Protein AF-A0A1Q9S0Y6-F1 (afdb_monomer)

Sequence (105 aa):
MLVNLARRNQSMLYRQLDIINQLEEKERDPDTLSHLFTLDHLATRVRRNAESLLVLAGEQPPRTWSAPVPLRDVVRAAIAETEDLDRVVFAIDERIAVSG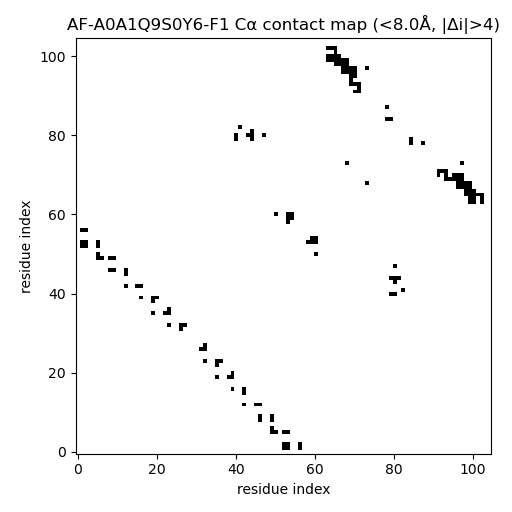GPSRT

Secondary structure (DSSP, 8-state):
-HHHHHHHHHHHHHHHHHHHHHHHTT---HHHHHHHHHHHHHHHHHHHHHHHHHHHTTPPPS----S-EEHHHHHHHHHTTSS-GGG------TT-EEPPPP---

Nearest PDB structures (foldseek):
  5l89-assembly3_Y  TM=8.889E-01  e=1.652E+00  Rhodospirillum rubrum
  5l8b-assembly4_V  TM=8.839E-01  e=1.863E+00  Rhodospirillum rubrum
  3a8p-assembly4_D  TM=6.385E-01  e=5.292E-01  Mus musculus
  3a8p-assembly1_A  TM=5.884E-01  e=2.100E+00  Mus musculus
  4k2o-assembly1_A  TM=3.864E-01  e=1.380E+00  Homo sapiens

Mean predicted aligned error: 7.46 Å

Solvent-accessible surface area (backbone atoms only — not comparable to full-atom values): 6235 Å² total; per-residue (Å²): 111,65,57,63,52,28,53,51,51,45,59,54,47,55,56,50,51,54,51,50,51,59,50,54,77,71,54,80,54,68,71,60,42,54,52,48,53,53,49,51,42,54,49,53,36,54,47,50,51,31,52,50,50,30,44,75,71,71,43,76,72,95,72,81,51,56,60,65,43,48,43,61,57,54,51,51,53,55,43,54,62,46,94,56,54,90,76,63,85,86,86,71,69,83,87,43,58,44,78,37,54,85,74,82,123

Structure (mmCIF, N/CA/C/O backbone):
data_AF-A0A1Q9S0Y6-F1
#
_entry.id   AF-A0A1Q9S0Y6-F1
#
loop_
_atom_site.group_PDB
_atom_site.id
_atom_site.type_symbol
_atom_site.label_atom_id
_atom_site.label_alt_id
_atom_site.label_comp_id
_atom_site.label_asym_id
_atom_site.label_entity_id
_atom_site.label_seq_id
_atom_site.pdbx_PDB_ins_code
_atom_site.Cartn_x
_atom_site.Cartn_y
_atom_site.Cartn_z
_atom_site.occupancy
_atom_site.B_iso_or_equiv
_atom_site.auth_seq_id
_atom_site.auth_comp_id
_atom_site.auth_asym_id
_atom_site.auth_atom_id
_atom_site.pdbx_PDB_model_num
ATOM 1 N N . MET A 1 1 ? 15.509 18.154 -8.429 1.00 76.69 1 MET A N 1
ATOM 2 C CA . MET A 1 1 ? 14.420 18.666 -7.558 1.00 76.69 1 MET A CA 1
ATOM 3 C C . MET A 1 1 ? 13.409 17.572 -7.206 1.00 76.69 1 MET A C 1
ATOM 5 O O . MET A 1 1 ? 13.234 17.319 -6.021 1.00 76.69 1 MET A O 1
ATOM 9 N N . LEU A 1 2 ? 12.826 16.878 -8.195 1.00 77.75 2 LEU A N 1
ATOM 10 C CA . LEU A 1 2 ? 11.851 15.783 -8.001 1.00 77.75 2 LEU A CA 1
ATOM 11 C C . LEU A 1 2 ? 12.332 14.666 -7.059 1.00 77.75 2 LEU A C 1
ATOM 13 O O . LEU A 1 2 ? 11.615 14.300 -6.136 1.00 77.75 2 LEU A O 1
ATOM 17 N N . VAL A 1 3 ? 13.578 14.209 -7.217 1.00 81.19 3 VAL A N 1
ATOM 18 C CA . VAL A 1 3 ? 14.174 13.158 -6.369 1.00 81.19 3 VAL A CA 1
ATOM 19 C C . VAL A 1 3 ? 14.187 13.539 -4.884 1.00 81.19 3 VAL A C 1
ATOM 21 O O . VAL A 1 3 ? 13.808 12.743 -4.030 1.00 81.19 3 VAL A O 1
ATOM 24 N N . ASN A 1 4 ? 14.573 14.775 -4.554 1.00 81.50 4 ASN A N 1
ATOM 25 C CA . ASN A 1 4 ? 14.622 15.235 -3.161 1.00 81.50 4 ASN A CA 1
ATOM 26 C C . ASN A 1 4 ? 13.225 15.355 -2.542 1.00 81.50 4 ASN A C 1
ATOM 28 O O . ASN A 1 4 ? 13.051 15.030 -1.368 1.00 81.50 4 ASN A O 1
ATOM 32 N N . LEU A 1 5 ? 12.232 15.803 -3.318 1.00 82.12 5 LEU A N 1
ATOM 33 C CA . LEU A 1 5 ? 10.843 15.861 -2.865 1.00 82.12 5 LEU A CA 1
ATOM 34 C C . LEU A 1 5 ? 10.294 14.451 -2.614 1.00 82.12 5 LEU A C 1
ATOM 36 O O . LEU A 1 5 ? 9.746 14.199 -1.545 1.00 82.12 5 LEU A O 1
ATOM 40 N N . ALA A 1 6 ? 10.513 13.524 -3.551 1.00 80.50 6 ALA A N 1
ATOM 41 C CA . ALA A 1 6 ? 10.083 12.135 -3.424 1.00 80.50 6 ALA A CA 1
ATOM 42 C C . ALA A 1 6 ? 10.701 11.451 -2.192 1.00 80.50 6 ALA A C 1
ATOM 44 O O . ALA A 1 6 ? 9.978 10.854 -1.398 1.00 80.50 6 ALA A O 1
ATOM 45 N N . ARG A 1 7 ? 12.012 11.618 -1.959 1.00 82.56 7 ARG A N 1
ATOM 46 C CA . ARG A 1 7 ? 12.701 11.052 -0.782 1.00 82.56 7 ARG A CA 1
ATOM 47 C C . ARG A 1 7 ? 12.200 11.640 0.543 1.00 82.56 7 ARG A C 1
ATOM 49 O O . ARG A 1 7 ? 12.038 10.911 1.519 1.00 82.56 7 ARG A O 1
ATOM 56 N N . ARG A 1 8 ? 11.932 12.952 0.598 1.00 84.81 8 ARG A N 1
ATOM 57 C CA . ARG A 1 8 ? 11.349 13.592 1.793 1.00 84.81 8 ARG A CA 1
ATOM 58 C C . ARG A 1 8 ? 9.939 13.083 2.073 1.00 84.81 8 ARG A C 1
ATOM 60 O O . ARG A 1 8 ? 9.638 12.767 3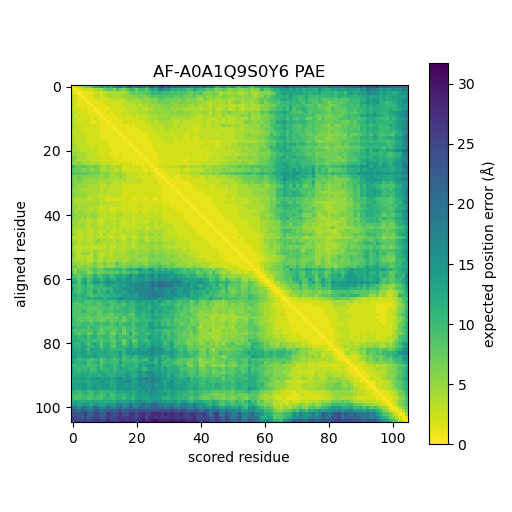.220 1.00 84.81 8 ARG A O 1
ATOM 67 N N . ASN A 1 9 ? 9.118 12.972 1.030 1.00 82.56 9 ASN A N 1
ATOM 68 C CA . ASN A 1 9 ? 7.762 12.448 1.144 1.00 82.56 9 ASN A CA 1
ATOM 69 C C . ASN A 1 9 ? 7.781 10.993 1.646 1.00 82.56 9 ASN A C 1
ATOM 71 O O . ASN A 1 9 ? 7.102 10.676 2.614 1.00 82.56 9 ASN A O 1
ATOM 75 N N . GLN A 1 10 ? 8.666 10.146 1.102 1.00 83.81 10 GLN A N 1
ATOM 76 C CA . GLN A 1 10 ? 8.876 8.777 1.594 1.00 83.81 10 GLN A CA 1
ATOM 77 C C . GLN A 1 10 ? 9.239 8.733 3.084 1.00 83.81 10 GLN A C 1
ATOM 79 O O . GLN A 1 10 ? 8.638 7.973 3.834 1.00 83.81 10 GLN A O 1
ATOM 84 N N . SER A 1 11 ? 10.191 9.555 3.537 1.00 87.06 11 SER A N 1
ATOM 85 C CA . SER A 1 11 ? 10.609 9.578 4.949 1.00 87.06 11 SER A CA 1
ATOM 86 C C . SER A 1 11 ? 9.468 9.963 5.899 1.00 87.06 11 SER A C 1
ATOM 88 O O . SER A 1 11 ? 9.288 9.337 6.944 1.00 87.06 11 SER A O 1
ATOM 90 N N . MET A 1 12 ? 8.665 10.965 5.529 1.00 90.19 12 MET A N 1
ATOM 91 C CA . MET A 1 12 ? 7.499 11.370 6.317 1.00 90.19 12 MET A CA 1
ATOM 92 C C . MET A 1 12 ? 6.423 10.281 6.327 1.00 90.19 12 MET A C 1
ATOM 94 O O . MET A 1 12 ? 5.847 9.995 7.374 1.00 90.19 12 MET A O 1
ATOM 98 N N . LEU A 1 13 ? 6.191 9.652 5.180 1.00 89.56 13 LEU A N 1
ATOM 99 C CA . LEU A 1 13 ? 5.209 8.596 5.025 1.00 89.56 13 LEU A CA 1
ATOM 100 C C . LEU A 1 13 ? 5.547 7.348 5.844 1.00 89.56 13 LEU A C 1
ATOM 102 O O . LEU A 1 13 ? 4.663 6.791 6.480 1.00 89.56 13 LEU A O 1
ATOM 106 N N . TYR A 1 14 ? 6.820 6.942 5.895 1.00 88.25 14 TYR A N 1
ATOM 107 C CA . TYR A 1 14 ? 7.244 5.817 6.734 1.00 88.25 14 TYR A CA 1
ATOM 108 C C . TYR A 1 14 ? 6.890 6.027 8.205 1.00 88.25 14 TYR A C 1
ATOM 110 O O . TYR A 1 14 ? 6.455 5.093 8.868 1.00 88.25 14 TYR A O 1
ATOM 118 N N . ARG A 1 15 ? 7.029 7.258 8.707 1.00 91.00 15 ARG A N 1
ATOM 119 C CA . ARG A 1 15 ? 6.633 7.593 10.081 1.00 91.00 15 ARG A CA 1
ATOM 120 C C . ARG A 1 15 ? 5.119 7.549 10.269 1.00 91.00 15 ARG A C 1
ATOM 122 O O . ARG A 1 15 ? 4.663 7.147 11.328 1.00 91.00 15 ARG A O 1
ATOM 129 N N . GLN A 1 16 ? 4.347 7.970 9.268 1.00 92.38 16 GLN A N 1
ATOM 130 C CA . GLN A 1 16 ? 2.884 7.898 9.332 1.00 92.38 16 GLN A CA 1
ATOM 131 C C . GLN A 1 16 ? 2.395 6.449 9.334 1.00 92.38 16 GLN A C 1
ATOM 133 O O . GLN A 1 16 ? 1.573 6.110 10.174 1.00 92.38 16 GLN A O 1
ATOM 138 N N . LEU A 1 17 ? 2.941 5.599 8.458 1.00 89.75 17 LEU A N 1
ATOM 139 C CA . LEU A 1 17 ? 2.639 4.164 8.425 1.00 89.75 17 LEU A CA 1
ATOM 140 C C . LEU A 1 17 ? 2.974 3.487 9.757 1.00 89.75 17 LEU A C 1
ATOM 142 O O . LEU A 1 17 ? 2.182 2.702 10.258 1.00 89.75 17 LEU A O 1
ATOM 146 N N . ASP A 1 18 ? 4.110 3.831 10.366 1.00 92.06 18 ASP A N 1
ATOM 147 C CA . ASP A 1 18 ? 4.482 3.308 11.683 1.00 92.06 18 ASP A CA 1
ATOM 148 C C . ASP A 1 18 ? 3.456 3.682 12.769 1.00 92.06 18 ASP A C 1
ATOM 150 O O . ASP A 1 18 ? 3.077 2.845 13.584 1.00 92.06 18 ASP A O 1
ATOM 154 N N . ILE A 1 19 ? 2.940 4.915 12.743 1.00 94.31 19 ILE A N 1
ATOM 155 C CA . ILE A 1 19 ? 1.881 5.353 13.662 1.00 94.31 19 ILE A CA 1
ATOM 156 C C . ILE A 1 19 ? 0.563 4.624 13.373 1.00 94.31 19 ILE A C 1
ATOM 158 O O . ILE A 1 19 ? -0.083 4.180 14.318 1.00 94.31 19 ILE A O 1
ATOM 162 N N . ILE A 1 20 ? 0.164 4.488 12.103 1.00 93.12 20 ILE A N 1
ATOM 163 C CA . ILE A 1 20 ? -1.066 3.777 11.714 1.00 93.12 20 ILE A CA 1
ATOM 164 C C . ILE A 1 20 ? -1.002 2.324 12.194 1.00 93.12 20 ILE A C 1
ATOM 166 O O . ILE A 1 20 ? -1.904 1.897 12.904 1.00 93.12 20 ILE A O 1
ATOM 170 N N . ASN A 1 21 ? 0.105 1.619 11.944 1.00 91.12 21 ASN A N 1
ATOM 171 C CA . ASN A 1 21 ? 0.309 0.246 12.416 1.00 91.12 21 ASN A CA 1
ATOM 172 C C . ASN A 1 21 ? 0.183 0.133 13.944 1.00 91.12 21 ASN A C 1
ATOM 174 O O . ASN A 1 21 ? -0.479 -0.766 14.455 1.00 91.12 21 ASN A O 1
ATOM 178 N N . GLN A 1 22 ? 0.773 1.068 14.697 1.00 94.56 22 GLN A N 1
ATOM 179 C CA . GLN A 1 22 ? 0.658 1.079 16.162 1.00 94.56 22 GLN A CA 1
ATOM 180 C C . GLN A 1 22 ? -0.769 1.348 16.659 1.00 94.56 22 GLN A C 1
ATOM 182 O O . GLN A 1 22 ? -1.117 0.922 17.766 1.00 94.56 22 GLN A O 1
ATOM 187 N N . LEU A 1 23 ? -1.566 2.106 15.900 1.00 94.88 23 LEU A N 1
ATOM 188 C CA . LEU A 1 23 ? -2.982 2.325 16.192 1.00 94.88 23 LEU A CA 1
ATOM 189 C C . LEU A 1 23 ? -3.787 1.059 15.881 1.00 94.88 23 LEU A C 1
ATOM 191 O O . LEU A 1 23 ? -4.555 0.626 16.735 1.00 94.88 23 LEU A O 1
ATOM 195 N N . GLU A 1 24 ? -3.549 0.426 14.729 1.00 91.88 24 GLU A N 1
ATOM 196 C CA . GLU A 1 24 ? -4.202 -0.826 14.323 1.00 91.88 24 GLU A CA 1
ATOM 197 C C . GLU A 1 24 ? -3.973 -1.948 15.337 1.00 91.88 24 GLU A C 1
ATOM 199 O O . GLU A 1 24 ? -4.922 -2.614 15.743 1.00 91.88 24 GLU A O 1
ATOM 204 N N . GLU A 1 25 ? -2.739 -2.116 15.821 1.00 94.06 25 GLU A N 1
ATOM 205 C CA . GLU A 1 25 ? -2.392 -3.146 16.811 1.00 94.06 25 GLU A CA 1
ATOM 206 C C . GLU A 1 25 ? -3.176 -3.031 18.128 1.00 94.06 25 GLU A C 1
ATOM 208 O O . GLU A 1 25 ? -3.342 -4.019 18.850 1.00 94.06 25 GLU A O 1
ATOM 213 N N . LYS A 1 26 ? -3.622 -1.822 18.482 1.00 93.56 26 LYS A N 1
ATOM 214 C CA . LYS A 1 26 ? -4.312 -1.537 19.749 1.00 93.56 26 LYS A CA 1
ATOM 215 C C . LYS A 1 26 ? -5.823 -1.422 19.586 1.00 93.56 26 LYS A C 1
ATOM 217 O O . LYS A 1 26 ? -6.526 -1.440 20.600 1.00 93.56 26 LYS A O 1
ATOM 222 N N . GLU A 1 27 ? -6.305 -1.298 18.354 1.00 96.38 27 GLU A N 1
ATOM 223 C CA . GLU A 1 27 ? -7.713 -1.086 18.060 1.00 96.38 27 GLU A CA 1
ATOM 224 C C . GLU A 1 27 ? -8.509 -2.391 18.182 1.00 96.38 27 GLU A C 1
ATOM 226 O O . GLU A 1 27 ? -8.065 -3.473 17.797 1.00 96.38 27 GLU A O 1
ATOM 231 N N . ARG A 1 28 ? -9.699 -2.296 18.773 1.00 95.31 28 ARG A N 1
ATOM 232 C CA . ARG A 1 28 ? -10.620 -3.425 18.975 1.00 95.31 28 ARG A CA 1
ATOM 233 C C . ARG A 1 28 ? -11.989 -3.165 18.371 1.00 95.31 28 ARG A C 1
ATOM 235 O O . ARG A 1 28 ? -12.735 -4.120 18.166 1.00 95.31 28 ARG A O 1
ATOM 242 N N . ASP A 1 29 ? -12.325 -1.902 18.133 1.00 97.19 29 ASP A N 1
ATOM 243 C CA . ASP A 1 29 ? -13.549 -1.518 17.456 1.00 97.19 29 ASP A CA 1
ATOM 244 C C . ASP A 1 29 ? -13.410 -1.759 15.941 1.00 97.19 29 ASP A C 1
ATOM 246 O O . ASP A 1 29 ? -12.553 -1.141 15.301 1.00 97.19 29 ASP A O 1
ATOM 250 N N . PRO A 1 30 ? -14.219 -2.654 15.342 1.00 92.44 30 PRO A N 1
ATOM 251 C CA . PRO A 1 30 ? -14.112 -2.985 13.923 1.00 92.44 30 PRO A CA 1
ATOM 252 C C . PRO A 1 30 ? -14.379 -1.785 13.006 1.00 92.44 30 PRO A C 1
ATOM 254 O O . PRO A 1 30 ? -13.753 -1.688 11.949 1.00 92.44 30 PRO A O 1
ATOM 257 N N . ASP A 1 31 ? -15.248 -0.855 13.410 1.00 93.56 31 ASP A N 1
ATOM 258 C CA . ASP A 1 31 ? -15.551 0.332 12.607 1.00 93.56 31 ASP A CA 1
ATOM 259 C C . ASP A 1 31 ? -14.342 1.277 12.566 1.00 93.56 31 ASP A C 1
ATOM 261 O O . ASP A 1 31 ? -13.939 1.753 11.501 1.00 93.56 31 ASP A O 1
ATOM 265 N N . THR A 1 32 ? -13.693 1.510 13.708 1.00 92.62 32 THR A N 1
ATOM 266 C CA . THR A 1 32 ? -12.448 2.289 13.768 1.00 92.62 32 THR A CA 1
ATOM 267 C C . THR A 1 32 ? -11.300 1.593 13.032 1.00 92.62 32 THR A C 1
ATOM 269 O O . THR A 1 32 ? -10.582 2.245 12.271 1.00 92.62 32 THR A O 1
ATOM 272 N N . LEU A 1 33 ? -11.164 0.270 13.162 1.00 91.88 33 LEU A N 1
ATOM 273 C CA . LEU A 1 33 ? -10.153 -0.502 12.434 1.00 91.88 33 LEU A CA 1
ATOM 274 C C . LEU A 1 33 ? -10.332 -0.394 10.910 1.00 91.88 33 LEU A C 1
ATOM 276 O O . LEU A 1 33 ? -9.355 -0.228 10.184 1.00 91.88 33 LEU A O 1
ATOM 280 N N . SER A 1 34 ? -11.574 -0.396 10.415 1.00 87.56 34 SER A N 1
ATOM 281 C CA . SER A 1 34 ? -11.867 -0.182 8.991 1.00 87.56 34 SER A CA 1
ATOM 282 C C . SER A 1 34 ? -11.392 1.190 8.493 1.00 87.56 34 SER A C 1
ATOM 284 O O . SER A 1 34 ? -10.883 1.317 7.373 1.00 87.56 34 SER A O 1
ATOM 286 N N . HIS A 1 35 ? -11.523 2.233 9.315 1.00 89.19 35 HIS A N 1
ATOM 287 C CA . HIS A 1 35 ? -10.981 3.551 8.983 1.00 89.19 35 HIS A CA 1
ATOM 288 C C . HIS A 1 35 ? -9.446 3.554 8.970 1.00 89.19 35 HIS A C 1
ATOM 290 O O . HIS A 1 35 ? -8.854 4.186 8.094 1.00 89.19 35 HIS A O 1
ATOM 296 N N . LEU A 1 36 ? -8.795 2.834 9.891 1.00 91.50 36 LEU A N 1
ATOM 297 C CA . LEU A 1 36 ? -7.334 2.699 9.911 1.00 91.50 36 LEU A CA 1
ATOM 298 C C . LEU A 1 36 ? -6.812 1.979 8.663 1.00 91.50 36 LEU A C 1
ATOM 300 O O . LEU A 1 36 ? -5.917 2.510 8.009 1.00 91.50 36 LEU A O 1
ATOM 304 N N . PHE A 1 37 ? -7.460 0.893 8.233 1.00 85.38 37 PHE A N 1
ATOM 305 C CA . PHE A 1 37 ? -7.126 0.235 6.966 1.00 85.38 37 PHE A CA 1
ATOM 306 C C . PHE A 1 37 ? -7.282 1.163 5.760 1.00 85.38 37 PHE A C 1
ATOM 308 O O . PHE A 1 37 ? -6.466 1.143 4.840 1.00 85.38 37 PHE A O 1
ATOM 315 N N . THR A 1 38 ? -8.295 2.033 5.769 1.00 85.75 38 THR A N 1
ATOM 316 C CA . THR A 1 38 ? -8.449 3.051 4.720 1.00 85.75 38 THR A CA 1
ATOM 317 C C . THR A 1 38 ? -7.276 4.042 4.729 1.00 85.75 38 THR A C 1
ATOM 319 O O . THR A 1 38 ? -6.780 4.426 3.667 1.00 85.75 38 THR A O 1
ATOM 322 N N . LEU A 1 39 ? -6.793 4.444 5.910 1.00 89.88 39 LEU A N 1
ATOM 323 C CA . LEU A 1 39 ? -5.630 5.327 6.051 1.00 89.88 39 LEU A CA 1
ATOM 324 C C . LEU A 1 39 ? -4.323 4.653 5.615 1.00 89.88 39 LEU A C 1
ATOM 326 O O . LEU A 1 39 ? -3.549 5.285 4.891 1.00 89.88 39 LEU A O 1
ATOM 330 N N . ASP A 1 40 ? -4.086 3.397 6.002 1.00 86.38 40 ASP A N 1
ATOM 331 C CA . ASP A 1 40 ? -2.932 2.614 5.541 1.00 86.38 40 ASP A CA 1
ATOM 332 C C . ASP A 1 40 ? -2.912 2.515 4.011 1.00 86.38 40 ASP A C 1
ATOM 334 O O . ASP A 1 40 ? -1.893 2.772 3.362 1.00 86.38 40 ASP A O 1
ATOM 338 N N . HIS A 1 41 ? -4.074 2.256 3.412 1.00 84.06 41 HIS A N 1
ATOM 339 C CA . HIS A 1 41 ? -4.213 2.160 1.965 1.00 84.06 41 HIS A CA 1
ATOM 340 C C . HIS A 1 41 ? -3.862 3.470 1.255 1.00 84.06 41 HIS A C 1
ATOM 342 O O . HIS A 1 41 ? -3.067 3.494 0.308 1.00 84.06 41 HIS A O 1
ATOM 348 N N . LEU A 1 42 ? -4.401 4.594 1.737 1.00 86.62 42 LEU A N 1
ATOM 349 C CA . LEU A 1 42 ? -4.065 5.921 1.215 1.00 86.62 42 LEU A CA 1
ATOM 350 C C . LEU A 1 42 ? -2.568 6.219 1.361 1.00 86.62 42 LEU A C 1
ATOM 352 O O . LEU A 1 42 ? -1.945 6.733 0.426 1.00 86.62 42 LEU A O 1
ATOM 356 N N . ALA A 1 43 ? -1.969 5.861 2.496 1.00 86.25 43 ALA A N 1
ATOM 357 C CA . ALA A 1 43 ? -0.540 6.019 2.716 1.00 86.25 43 ALA A CA 1
ATOM 358 C C . ALA A 1 43 ? 0.279 5.154 1.740 1.00 86.25 43 ALA A C 1
ATOM 360 O O . ALA A 1 43 ? 1.197 5.655 1.085 1.00 86.25 43 ALA A O 1
ATOM 361 N N . THR A 1 44 ? -0.087 3.887 1.544 1.00 83.19 44 THR A N 1
ATOM 362 C CA . THR A 1 44 ? 0.544 2.991 0.567 1.00 83.19 44 THR A CA 1
ATOM 363 C C . THR A 1 44 ? 0.523 3.579 -0.849 1.00 83.19 44 THR A C 1
ATOM 365 O O . THR A 1 44 ? 1.560 3.571 -1.522 1.00 83.19 44 THR A O 1
ATOM 368 N N . ARG A 1 45 ? -0.584 4.202 -1.268 1.00 85.31 45 ARG A N 1
ATOM 369 C CA . ARG A 1 45 ? -0.690 4.901 -2.565 1.00 85.31 45 ARG A CA 1
ATOM 370 C C . ARG A 1 45 ? 0.255 6.099 -2.672 1.00 85.31 45 ARG A C 1
ATOM 372 O O . ARG A 1 45 ? 0.927 6.285 -3.690 1.00 85.31 45 ARG A O 1
ATOM 379 N N . VAL A 1 46 ? 0.377 6.905 -1.615 1.00 85.31 46 VAL A N 1
ATOM 380 C CA . VAL A 1 46 ? 1.330 8.033 -1.586 1.00 85.31 46 VAL A CA 1
ATOM 381 C C . VAL A 1 46 ? 2.777 7.535 -1.706 1.00 85.31 46 VAL A C 1
ATOM 383 O O . VAL A 1 46 ? 3.575 8.142 -2.430 1.00 85.31 46 VAL A O 1
ATOM 386 N N . ARG A 1 47 ? 3.118 6.395 -1.081 1.00 84.38 47 ARG A N 1
ATOM 387 C CA . ARG A 1 47 ? 4.453 5.766 -1.199 1.00 84.38 47 ARG A CA 1
ATOM 388 C C . ARG A 1 47 ? 4.787 5.479 -2.651 1.00 84.38 47 ARG A C 1
ATOM 390 O O . ARG A 1 47 ? 5.882 5.774 -3.126 1.00 84.38 47 ARG A O 1
ATOM 397 N N . ARG A 1 48 ? 3.822 4.893 -3.343 1.00 83.81 48 ARG A N 1
ATOM 398 C CA . ARG A 1 48 ? 3.930 4.395 -4.709 1.00 83.81 48 ARG A CA 1
ATOM 399 C C . ARG A 1 48 ? 3.947 5.510 -5.736 1.00 83.81 48 ARG A C 1
ATOM 401 O O . ARG A 1 48 ? 4.710 5.445 -6.702 1.00 83.81 48 ARG A O 1
ATOM 408 N N . ASN A 1 49 ? 3.216 6.591 -5.480 1.00 82.38 49 ASN A N 1
ATOM 409 C CA . ASN A 1 49 ? 3.357 7.825 -6.240 1.00 82.38 49 ASN A CA 1
ATOM 410 C C . ASN A 1 49 ? 4.782 8.396 -6.119 1.00 82.38 49 ASN A C 1
ATOM 412 O O . ASN A 1 49 ? 5.407 8.701 -7.134 1.00 82.38 49 ASN A O 1
ATOM 416 N N . ALA A 1 50 ? 5.338 8.459 -4.903 1.00 84.00 50 ALA A N 1
ATOM 417 C CA . ALA A 1 50 ? 6.715 8.908 -4.700 1.00 84.00 50 ALA A CA 1
ATOM 418 C C . ALA A 1 50 ? 7.743 7.986 -5.392 1.00 84.00 50 ALA A C 1
ATOM 420 O O . ALA A 1 50 ? 8.693 8.482 -5.996 1.00 84.00 50 ALA A O 1
ATOM 421 N N . GLU A 1 51 ? 7.536 6.664 -5.370 1.00 82.44 51 GLU A N 1
ATOM 422 C CA . GLU A 1 51 ? 8.343 5.694 -6.131 1.00 82.44 51 GLU A CA 1
ATOM 423 C C . GLU A 1 51 ? 8.251 5.930 -7.649 1.00 82.44 51 GLU A C 1
ATOM 425 O O . GLU A 1 51 ? 9.274 5.940 -8.333 1.00 82.44 51 GLU A O 1
ATOM 430 N N . SER A 1 52 ? 7.054 6.199 -8.178 1.00 83.38 52 SER A N 1
ATOM 431 C CA . SER A 1 52 ? 6.844 6.494 -9.603 1.00 83.38 52 SER A CA 1
ATOM 432 C C . SER A 1 52 ? 7.564 7.773 -10.039 1.00 83.38 52 SER A C 1
ATOM 434 O O . SER A 1 52 ? 8.163 7.813 -11.113 1.00 83.38 52 SER A O 1
ATOM 436 N N . LEU A 1 53 ? 7.577 8.809 -9.191 1.00 84.69 53 LEU A N 1
ATOM 437 C CA . LEU A 1 53 ? 8.329 10.042 -9.450 1.00 84.69 53 LEU A CA 1
ATOM 438 C C . LEU A 1 53 ? 9.845 9.810 -9.494 1.00 84.69 53 LEU A C 1
ATOM 440 O O . LEU A 1 53 ? 10.534 10.479 -10.263 1.00 84.69 53 LEU A O 1
ATOM 444 N N . LEU A 1 54 ? 10.369 8.876 -8.695 1.00 82.81 54 LEU A N 1
ATOM 445 C CA . LEU A 1 54 ? 11.780 8.488 -8.756 1.00 82.81 54 LEU A CA 1
ATOM 446 C C . LEU A 1 54 ? 12.094 7.800 -10.091 1.00 82.81 54 LEU A C 1
ATOM 448 O O . LEU A 1 54 ? 13.042 8.202 -10.763 1.00 82.81 54 LEU A O 1
ATOM 452 N N . VAL A 1 55 ? 11.254 6.853 -10.522 1.00 83.50 55 VAL A N 1
ATOM 453 C CA . VAL A 1 55 ? 11.407 6.173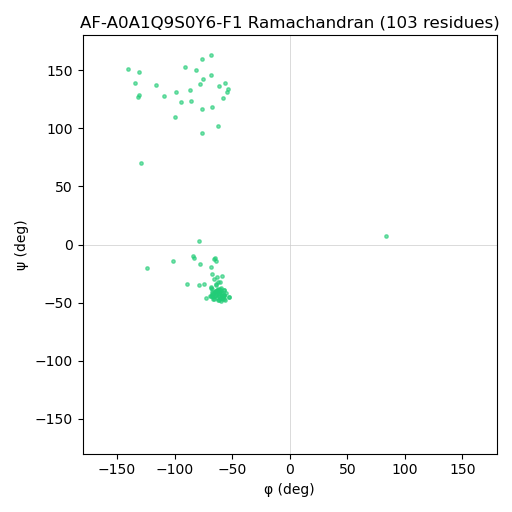 -11.821 1.00 83.50 55 VAL A CA 1
ATOM 454 C C . VAL A 1 55 ? 11.368 7.169 -12.984 1.00 83.50 55 VAL A C 1
ATOM 456 O O . VAL A 1 55 ? 12.244 7.142 -13.846 1.00 83.50 55 VAL A O 1
ATOM 459 N N . LEU A 1 56 ? 10.406 8.099 -12.994 1.00 84.81 56 LEU A N 1
ATOM 460 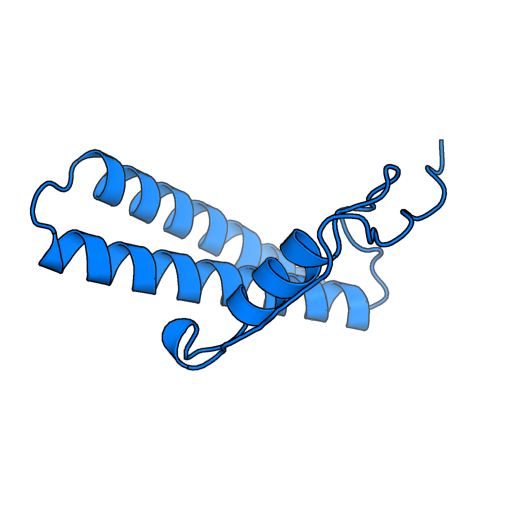C CA . LEU A 1 56 ? 10.313 9.149 -14.020 1.00 84.81 56 LEU A CA 1
ATOM 461 C C . LEU A 1 56 ? 11.515 10.104 -14.010 1.00 84.81 56 LEU A C 1
ATOM 463 O O . LEU A 1 56 ? 11.869 10.661 -15.047 1.00 84.81 56 LEU A O 1
ATOM 467 N N . ALA A 1 57 ? 12.159 10.286 -12.856 1.00 85.69 57 ALA A N 1
ATOM 468 C CA . ALA A 1 57 ? 13.390 11.059 -12.730 1.00 85.69 57 ALA A CA 1
ATOM 469 C C . ALA A 1 57 ? 14.651 10.287 -13.176 1.00 85.69 57 ALA A C 1
ATOM 471 O O . ALA A 1 57 ? 15.751 10.827 -13.062 1.00 85.69 57 ALA A O 1
ATOM 472 N N . GLY A 1 58 ? 14.506 9.057 -13.684 1.00 83.56 58 GLY A N 1
ATOM 473 C CA . GLY A 1 58 ? 15.606 8.216 -14.162 1.00 83.56 58 GLY A CA 1
ATOM 474 C C . GLY A 1 58 ? 16.318 7.420 -13.065 1.00 83.56 58 GLY A C 1
ATOM 475 O O . GLY A 1 58 ? 17.336 6.788 -13.344 1.00 83.56 58 GLY A O 1
ATOM 476 N N . GLU A 1 59 ? 15.807 7.432 -11.831 1.00 82.44 59 GLU A N 1
ATOM 477 C CA . GLU A 1 59 ? 16.319 6.574 -10.760 1.00 82.44 59 GLU A CA 1
ATOM 478 C C . GLU 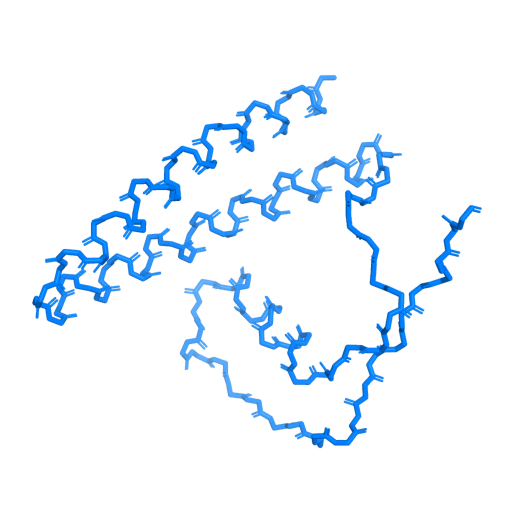A 1 59 ? 15.848 5.135 -10.981 1.00 82.44 59 GLU A C 1
ATOM 480 O O . GLU A 1 59 ? 14.710 4.885 -11.391 1.00 82.44 59 GLU A O 1
ATOM 485 N N . GLN A 1 60 ? 16.716 4.167 -10.685 1.00 73.94 60 GLN A N 1
ATOM 486 C CA . GLN A 1 60 ? 16.298 2.772 -10.740 1.00 73.94 60 GLN A CA 1
ATOM 487 C C . GLN A 1 60 ? 15.284 2.464 -9.630 1.00 73.94 60 GLN A C 1
ATOM 489 O O . GLN A 1 60 ? 15.395 3.009 -8.526 1.00 73.94 60 GLN A O 1
ATOM 494 N N . PRO A 1 61 ? 14.314 1.563 -9.887 1.00 68.62 61 PRO A N 1
ATOM 495 C CA . PRO A 1 61 ? 13.401 1.110 -8.855 1.00 68.62 61 PRO A CA 1
ATOM 496 C C . PRO A 1 61 ? 14.198 0.568 -7.659 1.00 68.62 61 PRO A C 1
ATOM 498 O O . PRO A 1 61 ? 15.075 -0.276 -7.848 1.00 68.62 61 PRO A O 1
ATOM 501 N N . PRO A 1 62 ? 13.887 0.990 -6.423 1.00 65.12 62 PRO A N 1
ATOM 502 C CA . PRO A 1 62 ? 14.614 0.540 -5.235 1.00 65.12 62 PRO A CA 1
ATOM 503 C C . PRO A 1 62 ? 14.431 -0.959 -4.944 1.00 65.12 62 PRO A C 1
ATOM 505 O O . PRO A 1 62 ? 15.150 -1.518 -4.120 1.00 65.12 62 PRO A O 1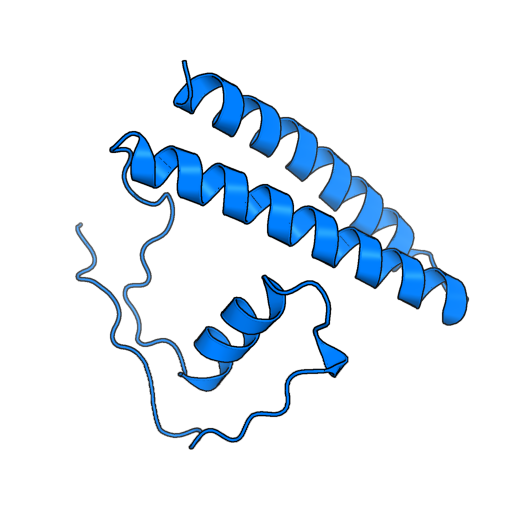
ATOM 508 N N . ARG A 1 63 ? 13.471 -1.621 -5.606 1.00 70.12 63 ARG A N 1
ATOM 509 C CA . ARG A 1 63 ? 13.228 -3.062 -5.517 1.00 70.12 63 ARG A CA 1
ATOM 510 C C . ARG A 1 63 ? 13.114 -3.678 -6.904 1.00 70.12 63 ARG A C 1
ATOM 512 O O . ARG A 1 63 ? 12.298 -3.248 -7.714 1.00 70.12 63 ARG A O 1
ATOM 519 N N . THR A 1 64 ? 13.886 -4.733 -7.125 1.00 73.69 64 THR A N 1
ATOM 520 C CA . THR A 1 64 ? 13.709 -5.685 -8.222 1.00 73.69 64 THR A CA 1
ATOM 521 C C . THR A 1 64 ? 13.385 -7.052 -7.626 1.00 73.69 64 THR A C 1
ATOM 523 O O . THR A 1 64 ? 13.960 -7.450 -6.613 1.00 73.69 64 THR A O 1
ATOM 526 N N . TRP A 1 65 ? 12.422 -7.758 -8.220 1.00 80.25 65 TRP A N 1
ATOM 527 C CA . TRP A 1 65 ? 12.103 -9.137 -7.851 1.00 80.25 65 TRP A CA 1
ATOM 528 C C . TRP A 1 65 ? 12.862 -10.075 -8.780 1.00 80.25 65 TRP A C 1
ATOM 530 O O . TRP A 1 65 ? 12.716 -9.976 -9.997 1.00 80.25 65 TRP A O 1
ATOM 540 N N . SER A 1 66 ? 13.680 -10.956 -8.207 1.00 82.12 66 SER A N 1
ATOM 541 C CA . SER A 1 66 ? 14.435 -11.972 -8.948 1.00 82.12 66 SER A CA 1
ATOM 542 C C . SER A 1 66 ? 13.651 -13.275 -9.116 1.00 82.12 66 SER A C 1
ATOM 544 O O . SER A 1 66 ? 13.759 -13.937 -10.144 1.00 82.12 66 SER A O 1
ATOM 546 N N . ALA A 1 67 ? 12.834 -13.633 -8.124 1.00 89.31 67 ALA A N 1
ATOM 547 C CA . ALA A 1 67 ? 11.932 -14.774 -8.198 1.00 89.31 67 ALA A CA 1
ATOM 548 C C . ALA A 1 67 ? 10.640 -14.417 -8.961 1.00 89.31 67 ALA A C 1
ATOM 550 O O . ALA A 1 67 ? 10.200 -13.264 -8.900 1.00 89.31 67 ALA A O 1
ATOM 551 N N . PRO A 1 68 ? 10.007 -15.389 -9.647 1.00 90.06 68 PRO A N 1
ATOM 552 C CA . PRO A 1 68 ? 8.670 -15.207 -10.197 1.00 90.06 68 PRO A CA 1
ATOM 553 C C . PRO A 1 68 ? 7.667 -14.803 -9.112 1.00 90.06 68 PRO A C 1
ATOM 555 O O . PRO A 1 68 ? 7.681 -15.351 -8.010 1.00 90.06 68 PRO A O 1
ATOM 558 N N . VAL A 1 69 ? 6.781 -13.867 -9.442 1.00 91.94 69 VAL A N 1
ATOM 559 C CA . VAL A 1 69 ? 5.734 -13.372 -8.541 1.00 91.94 69 VAL A CA 1
ATOM 560 C C . VAL A 1 69 ? 4.378 -13.875 -9.042 1.00 91.94 69 VAL A C 1
ATOM 562 O O . VAL A 1 69 ? 4.081 -13.671 -10.221 1.00 91.94 69 VAL A O 1
ATOM 565 N N . PRO A 1 70 ? 3.537 -14.516 -8.211 1.00 94.44 70 PRO A N 1
ATOM 566 C CA . PRO A 1 70 ? 2.205 -14.953 -8.629 1.00 94.44 70 PRO A CA 1
ATOM 567 C C . PRO A 1 70 ? 1.389 -13.803 -9.236 1.00 94.44 70 PRO A C 1
ATOM 569 O O . PRO A 1 70 ? 1.322 -12.712 -8.665 1.00 94.44 70 PRO A O 1
ATOM 572 N N . LEU A 1 71 ? 0.728 -14.034 -10.377 1.00 93.69 71 LEU A N 1
ATOM 573 C CA . LEU A 1 71 ? -0.037 -12.987 -11.073 1.00 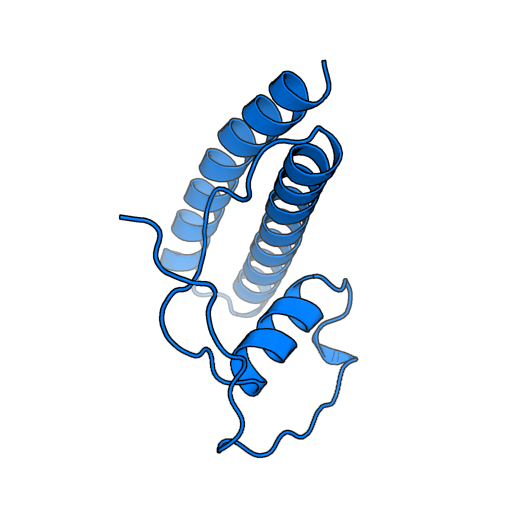93.69 71 LEU A CA 1
ATOM 574 C C . LEU A 1 71 ? -1.164 -12.429 -10.190 1.00 93.69 71 LEU A C 1
ATOM 576 O O . LEU A 1 71 ? -1.455 -11.235 -10.235 1.00 93.69 71 LEU A O 1
ATOM 580 N N . ARG A 1 72 ? -1.742 -13.274 -9.328 1.00 93.00 72 ARG A N 1
ATOM 581 C CA . ARG A 1 72 ? -2.730 -12.867 -8.319 1.00 93.00 72 ARG A CA 1
ATOM 582 C C . ARG A 1 72 ? -2.205 -11.782 -7.377 1.00 93.00 72 ARG A C 1
ATOM 584 O O . ARG A 1 72 ? -2.948 -10.865 -7.042 1.00 93.00 72 ARG A O 1
ATOM 591 N N . ASP A 1 73 ? -0.937 -11.861 -6.982 1.00 90.25 73 ASP A N 1
ATOM 592 C CA . ASP A 1 73 ? -0.337 -10.922 -6.037 1.00 90.25 73 ASP A CA 1
ATOM 593 C C . ASP A 1 73 ? 0.029 -9.617 -6.749 1.00 90.25 73 ASP A C 1
ATOM 595 O O . ASP A 1 73 ? -0.157 -8.538 -6.191 1.00 90.25 73 ASP A O 1
ATOM 599 N N . VAL A 1 74 ? 0.458 -9.700 -8.015 1.00 89.62 74 VAL A N 1
ATOM 600 C CA . VAL A 1 74 ? 0.682 -8.525 -8.873 1.00 89.62 74 VAL A CA 1
ATOM 601 C C . VAL A 1 74 ? -0.616 -7.745 -9.079 1.00 89.62 74 VAL A C 1
ATOM 603 O O . VAL A 1 74 ? -0.638 -6.530 -8.892 1.00 89.62 74 VAL A O 1
ATOM 606 N N . VAL A 1 75 ? -1.711 -8.429 -9.420 1.00 90.75 75 VAL A N 1
ATOM 607 C CA . VAL A 1 75 ? -3.015 -7.780 -9.604 1.00 90.75 75 VAL A CA 1
ATOM 608 C C . VAL A 1 75 ? -3.553 -7.246 -8.282 1.00 90.75 75 VAL A C 1
ATOM 610 O O . VAL A 1 75 ? -3.997 -6.105 -8.245 1.00 90.75 75 VAL A O 1
ATOM 613 N N . ARG A 1 76 ? -3.441 -7.996 -7.177 1.00 86.06 76 ARG A N 1
ATOM 614 C CA . ARG A 1 76 ? -3.821 -7.499 -5.846 1.00 86.06 76 ARG A CA 1
ATOM 615 C C . ARG A 1 76 ? -3.059 -6.223 -5.483 1.00 86.06 76 ARG A C 1
ATOM 617 O O . ARG A 1 76 ? -3.674 -5.274 -5.012 1.00 86.06 76 ARG A O 1
ATOM 624 N N . ALA A 1 77 ? -1.753 -6.176 -5.749 1.00 83.81 77 ALA A N 1
ATOM 625 C CA . ALA A 1 77 ? -0.949 -4.979 -5.535 1.00 83.81 77 ALA A CA 1
ATOM 626 C C . ALA A 1 77 ? -1.394 -3.813 -6.432 1.00 83.81 77 ALA A C 1
ATOM 628 O O . ALA A 1 77 ? -1.451 -2.688 -5.958 1.00 83.81 77 ALA A O 1
ATOM 629 N N . ALA A 1 78 ? -1.746 -4.065 -7.697 1.00 84.88 78 ALA A N 1
ATOM 630 C CA . ALA A 1 78 ? -2.239 -3.030 -8.608 1.00 84.88 78 ALA A CA 1
ATOM 631 C C . ALA A 1 78 ? -3.616 -2.484 -8.197 1.00 84.88 78 ALA A C 1
ATOM 633 O O . ALA A 1 78 ? -3.841 -1.278 -8.244 1.00 84.88 78 ALA A O 1
ATOM 634 N N . ILE A 1 79 ? -4.529 -3.353 -7.757 1.00 85.25 79 ILE A N 1
ATOM 635 C CA . ILE A 1 79 ? -5.835 -2.944 -7.223 1.00 85.25 79 ILE A CA 1
ATOM 636 C C . ILE A 1 79 ? -5.637 -2.137 -5.943 1.00 85.25 79 ILE A C 1
ATOM 638 O O . ILE A 1 79 ? -6.343 -1.150 -5.736 1.00 85.25 79 ILE A O 1
ATOM 642 N N . ALA A 1 80 ? -4.626 -2.479 -5.139 1.00 78.25 80 ALA A N 1
ATOM 643 C CA . ALA A 1 80 ? -4.292 -1.710 -3.953 1.00 78.25 80 ALA A CA 1
ATOM 644 C C . ALA A 1 80 ? -3.824 -0.268 -4.245 1.00 78.25 80 ALA A C 1
ATOM 646 O O . ALA A 1 80 ? -3.815 0.577 -3.359 1.00 78.25 80 ALA A O 1
ATOM 647 N N . GLU A 1 81 ? -3.495 0.061 -5.497 1.00 76.69 81 GLU A N 1
ATOM 648 C CA . GLU A 1 81 ? -3.206 1.442 -5.902 1.00 76.69 81 GLU A CA 1
ATOM 649 C C . GLU A 1 81 ? -4.475 2.251 -6.245 1.00 76.69 81 GLU A C 1
ATOM 651 O O . GLU A 1 81 ? -4.413 3.471 -6.448 1.00 76.69 81 GLU A O 1
ATOM 656 N N . THR A 1 82 ? -5.636 1.595 -6.335 1.00 79.19 82 THR A N 1
ATOM 657 C CA . THR A 1 82 ? -6.920 2.222 -6.679 1.00 79.19 82 THR A CA 1
ATOM 658 C C . THR A 1 82 ? -7.672 2.697 -5.432 1.00 79.19 82 THR A C 1
ATOM 660 O O . THR A 1 82 ? -7.491 2.160 -4.343 1.00 79.19 82 THR A O 1
ATOM 663 N N . GLU A 1 83 ? -8.510 3.728 -5.581 1.00 68.94 83 GLU A N 1
ATOM 664 C CA . GLU A 1 83 ? -9.306 4.294 -4.471 1.00 68.94 83 GLU A CA 1
ATOM 665 C C . GLU A 1 83 ? -10.379 3.362 -3.934 1.00 68.94 83 GLU A C 1
ATOM 667 O O . GLU A 1 83 ? -10.770 3.494 -2.783 1.00 68.94 83 GLU A O 1
ATOM 672 N N . ASP A 1 84 ? -10.847 2.441 -4.766 1.00 73.75 84 ASP A N 1
ATOM 673 C CA . ASP A 1 84 ? -12.081 1.706 -4.534 1.00 73.75 84 ASP A CA 1
ATOM 674 C C . ASP A 1 84 ? -11.779 0.212 -4.690 1.00 73.75 84 ASP A C 1
ATOM 676 O O . ASP A 1 84 ? -12.128 -0.416 -5.694 1.00 73.75 84 ASP A O 1
ATOM 680 N N . LEU 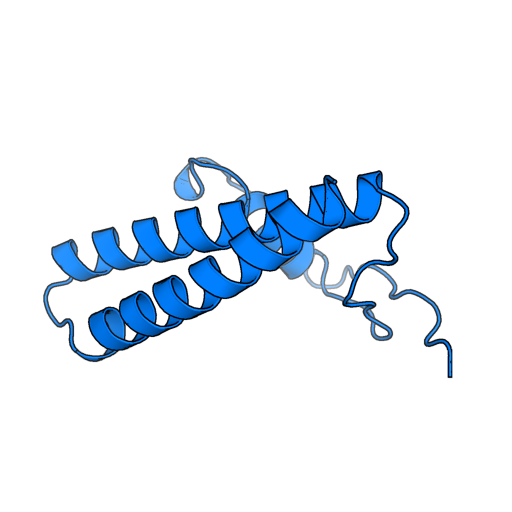A 1 85 ? -11.030 -0.328 -3.718 1.00 71.56 85 LEU A N 1
ATOM 681 C CA . LEU A 1 85 ? -10.559 -1.720 -3.709 1.00 71.56 85 LEU A CA 1
ATOM 682 C C . LEU A 1 85 ? -11.734 -2.691 -3.902 1.00 71.56 85 LEU A C 1
ATOM 684 O O . LEU A 1 85 ? -11.672 -3.591 -4.741 1.00 71.56 85 LEU A O 1
ATOM 688 N N . ASP A 1 86 ? -12.828 -2.442 -3.181 1.00 77.38 86 ASP A N 1
ATOM 689 C CA . ASP A 1 86 ? -14.020 -3.294 -3.147 1.00 77.38 86 ASP A CA 1
ATOM 690 C C . ASP A 1 86 ? -14.794 -3.296 -4.468 1.00 77.38 86 ASP A C 1
ATOM 692 O O . ASP A 1 86 ? -15.568 -4.212 -4.753 1.00 77.38 86 ASP A O 1
ATOM 696 N N . ARG A 1 87 ? -14.568 -2.289 -5.319 1.00 85.56 87 ARG A N 1
ATOM 697 C CA . ARG A 1 87 ? -15.217 -2.185 -6.628 1.00 85.56 87 ARG A CA 1
ATOM 698 C C . ARG A 1 87 ? -14.588 -3.116 -7.665 1.00 85.56 87 ARG A C 1
ATOM 700 O O . ARG A 1 87 ? -15.183 -3.342 -8.720 1.00 85.56 87 ARG A O 1
ATOM 707 N N . VAL A 1 88 ? -13.384 -3.633 -7.414 1.00 84.81 88 VAL A N 1
ATOM 708 C CA . VAL A 1 88 ? -12.646 -4.434 -8.394 1.00 84.81 88 VAL A CA 1
ATOM 709 C C . VAL A 1 88 ? -12.797 -5.924 -8.111 1.00 84.81 88 VAL A C 1
ATOM 711 O O . VAL A 1 88 ? -12.208 -6.474 -7.185 1.00 84.81 88 VAL A O 1
ATOM 714 N N . VAL A 1 89 ? -13.534 -6.606 -8.987 1.00 87.25 89 VAL A N 1
ATOM 715 C CA . VAL A 1 89 ? -13.648 -8.069 -8.993 1.00 87.25 89 VAL A CA 1
ATOM 716 C C . VAL A 1 89 ? -12.697 -8.642 -10.042 1.00 87.25 89 VAL A C 1
ATOM 718 O O . VAL A 1 89 ? -12.694 -8.199 -11.190 1.00 87.25 89 VAL A O 1
ATOM 721 N N . PHE A 1 90 ? -11.900 -9.644 -9.670 1.00 87.88 90 PHE A N 1
ATOM 722 C CA . PHE A 1 90 ? -10.965 -10.303 -10.581 1.00 87.88 90 PHE A CA 1
ATOM 723 C C . PHE A 1 90 ? -10.919 -11.816 -10.350 1.00 87.88 90 PHE A C 1
ATOM 725 O O . PHE A 1 90 ? -11.115 -12.300 -9.238 1.00 87.88 90 PHE A O 1
ATOM 732 N N . ALA A 1 91 ? -10.625 -12.562 -11.415 1.00 89.94 91 ALA A N 1
ATOM 733 C CA . ALA A 1 91 ? -10.378 -13.998 -11.381 1.00 89.94 91 ALA A CA 1
ATOM 734 C C . ALA A 1 91 ? -9.098 -14.286 -12.169 1.00 89.94 91 ALA A C 1
ATOM 736 O O . ALA A 1 91 ? -8.949 -13.838 -13.306 1.00 89.94 91 ALA A O 1
ATOM 737 N N . ILE A 1 92 ? -8.156 -14.990 -11.547 1.00 90.00 92 ILE A N 1
ATOM 738 C CA . ILE A 1 92 ? -6.835 -15.284 -12.110 1.00 90.00 92 ILE A CA 1
ATOM 739 C C . ILE A 1 92 ? -6.536 -16.758 -11.859 1.00 90.00 92 ILE A C 1
ATOM 741 O O . ILE A 1 92 ? -6.815 -17.268 -10.777 1.00 90.00 92 ILE A O 1
ATOM 745 N N . ASP A 1 93 ? -5.957 -17.436 -12.849 1.00 91.75 93 ASP A N 1
ATOM 746 C CA . ASP A 1 93 ? -5.412 -18.782 -12.663 1.00 91.75 93 ASP A CA 1
ATOM 747 C C . ASP A 1 93 ? -4.192 -18.718 -11.730 1.00 91.75 93 ASP A C 1
ATOM 749 O O . ASP A 1 93 ? -3.187 -18.075 -12.047 1.00 91.75 93 ASP A O 1
ATOM 753 N N . GLU A 1 94 ? -4.270 -19.387 -10.578 1.00 88.88 94 GLU A N 1
ATOM 754 C CA . GLU A 1 94 ? -3.231 -19.337 -9.539 1.00 88.88 94 GLU A CA 1
ATOM 755 C C . GLU A 1 94 ? -1.887 -19.942 -9.973 1.00 88.88 94 GLU A C 1
ATOM 757 O O . GLU A 1 94 ? -0.875 -19.742 -9.303 1.00 88.88 94 GLU A O 1
ATOM 762 N N . ARG A 1 95 ? -1.846 -20.644 -11.110 1.00 92.56 95 ARG A N 1
ATOM 763 C CA . ARG A 1 95 ? -0.619 -21.229 -11.668 1.00 92.56 95 ARG A CA 1
ATOM 764 C C . ARG A 1 95 ? 0.207 -20.229 -12.477 1.00 92.56 95 ARG A C 1
ATOM 766 O O . ARG A 1 95 ? 1.339 -20.542 -12.842 1.00 92.56 95 ARG A O 1
ATOM 773 N N . ILE A 1 96 ? -0.340 -19.053 -12.794 1.00 94.81 96 ILE A N 1
ATOM 774 C CA . ILE A 1 96 ? 0.350 -18.040 -13.598 1.00 94.81 96 ILE A CA 1
ATOM 775 C C . ILE A 1 96 ? 1.205 -17.144 -12.698 1.00 94.81 96 ILE A C 1
ATOM 777 O O . ILE A 1 96 ? 0.739 -16.614 -11.688 1.00 94.81 96 ILE A O 1
ATOM 781 N N . ALA A 1 97 ? 2.453 -16.918 -13.109 1.00 93.19 97 ALA A N 1
ATOM 782 C CA . ALA A 1 97 ? 3.386 -16.016 -12.447 1.00 93.19 97 ALA A CA 1
ATOM 783 C C . ALA A 1 97 ? 4.042 -15.056 -13.447 1.0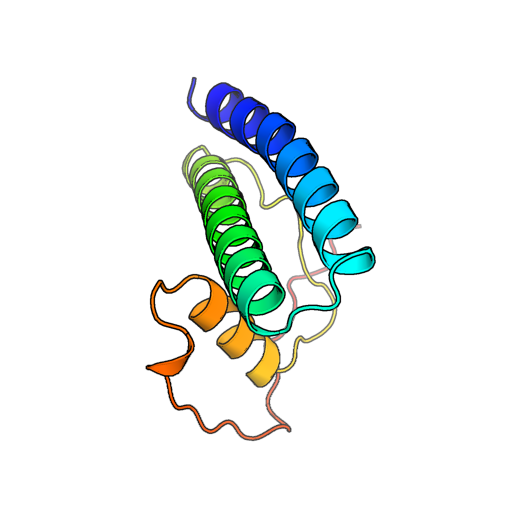0 93.19 97 ALA A C 1
ATOM 785 O O . ALA A 1 97 ? 4.281 -15.400 -14.605 1.00 93.19 97 ALA A O 1
ATOM 786 N N . VAL A 1 98 ? 4.357 -13.851 -12.978 1.00 91.25 98 VAL A N 1
ATOM 787 C CA . VAL A 1 98 ? 5.162 -12.860 -13.689 1.00 91.25 98 VAL A CA 1
ATOM 788 C C . VAL A 1 98 ? 6.630 -13.154 -13.409 1.00 91.25 98 VAL A C 1
ATOM 790 O O . VAL A 1 98 ? 7.046 -13.210 -12.251 1.00 91.25 98 VAL A O 1
ATOM 793 N N . SER A 1 99 ? 7.422 -13.361 -14.461 1.00 90.31 99 SER A N 1
ATOM 794 C CA . SER A 1 99 ? 8.865 -13.571 -14.327 1.00 90.31 99 SER A CA 1
ATOM 795 C C . SER A 1 99 ? 9.542 -12.353 -13.695 1.00 90.31 99 SER A C 1
ATOM 797 O O . SER A 1 99 ? 9.264 -11.214 -14.068 1.00 90.31 99 SER A O 1
ATOM 799 N N . GLY A 1 100 ? 10.448 -12.605 -12.750 1.00 83.38 100 GLY A N 1
ATOM 800 C CA . GLY A 1 100 ? 11.315 -11.576 -12.187 1.00 83.38 100 GLY A CA 1
ATOM 801 C C . GLY A 1 100 ? 12.337 -11.051 -13.200 1.00 83.38 100 GLY A C 1
ATOM 802 O O . GLY A 1 100 ? 12.607 -11.678 -14.227 1.00 83.38 100 GLY A O 1
ATOM 803 N N . GLY A 1 101 ? 12.925 -9.894 -12.900 1.00 76.12 101 GLY A N 1
ATOM 804 C CA . GLY A 1 101 ? 14.070 -9.375 -13.647 1.00 76.12 101 GLY A CA 1
ATOM 805 C C . GLY A 1 101 ? 15.362 -10.113 -13.270 1.00 76.12 101 GLY A C 1
ATOM 806 O O . GLY A 1 101 ? 15.431 -10.712 -12.193 1.00 76.12 101 GLY A O 1
ATOM 807 N N . PRO A 1 102 ? 16.411 -10.073 -14.112 1.00 63.66 102 PRO A N 1
ATOM 808 C CA . PRO A 1 102 ? 17.690 -10.678 -13.763 1.00 63.66 102 PRO A CA 1
ATOM 809 C C . PRO A 1 102 ? 18.223 -10.052 -12.469 1.00 63.66 102 PRO A C 1
ATOM 811 O O . PRO A 1 102 ? 18.358 -8.830 -12.372 1.00 63.66 102 PRO A O 1
ATOM 814 N N . SER A 1 103 ? 18.533 -10.896 -11.480 1.00 57.69 103 SER A N 1
ATOM 815 C CA . SER A 1 103 ? 19.265 -10.484 -10.282 1.00 57.69 103 SER A CA 1
ATOM 816 C C . SER A 1 103 ? 20.643 -10.006 -10.726 1.00 57.69 103 SER A C 1
ATOM 818 O O . SER A 1 103 ? 21.500 -10.820 -11.061 1.00 57.69 103 SER A O 1
ATOM 820 N N . ARG A 1 104 ? 20.852 -8.691 -10.798 1.00 58.56 104 ARG A N 1
ATOM 821 C CA . ARG A 1 104 ? 22.187 -8.134 -11.011 1.00 58.56 104 ARG A CA 1
ATOM 822 C C . ARG A 1 104 ? 22.954 -8.238 -9.697 1.00 58.56 104 ARG A C 1
ATOM 824 O O . ARG A 1 104 ? 22.772 -7.398 -8.820 1.00 58.56 104 ARG A O 1
ATOM 831 N N . THR A 1 105 ? 23.739 -9.301 -9.568 1.00 50.69 105 THR A N 1
ATOM 832 C CA . THR A 1 105 ? 24.908 -9.335 -8.682 1.00 50.69 105 THR A CA 1
ATOM 833 C C . THR A 1 105 ? 26.035 -8.507 -9.284 1.00 50.69 105 THR A C 1
ATOM 835 O O . THR A 1 105 ? 26.139 -8.484 -10.534 1.00 50.69 105 THR A O 1
#

pLDDT: mean 84.91, std 8.54, range [50.69, 97.19]

Radius of gyration: 16.32 Å; Cα contacts (8 Å, |Δi|>4): 86; chains: 1; bounding box: 40×40×34 Å

Foldseek 3Di:
DLLVVLVVQLVVLVVVLVVLVVCLVPDDDVVVNVVSVLVNLVSLLSNVVSQVSCVVVVHDRPDWDQAWAFVVVVVLVVLSNDNCSVVDDDDDDRPDTDHTDHDDD